Protein AF-A0A7J4EIL4-F1 (afdb_monomer)

Solvent-accessible surface area (backbone atoms only — not comparable to full-atom values): 9583 Å² total; per-residue (Å²): 136,86,87,86,86,86,86,82,86,85,81,86,80,88,75,70,72,65,63,62,51,54,54,51,52,53,52,49,50,54,55,52,58,61,60,72,73,70,79,68,72,70,64,57,56,56,53,54,52,44,66,76,64,67,66,57,78,52,37,64,73,37,76,60,30,33,52,29,50,53,50,39,73,76,36,46,83,60,38,41,58,32,53,29,28,71,50,57,29,86,80,71,36,43,18,37,33,48,40,42,33,45,98,85,73,41,78,48,62,63,33,48,77,31,67,58,54,27,50,50,45,50,52,50,49,61,41,48,79,71,69,50,55,68,52,61,53,45,55,51,48,53,66,72,36,50,84,64,26,60,62,16,78,35,68,81,77,76,87,86,134

Sequence (161 aa):
MSYKPNKKSKKKSSSSPIVFAMVFIGLIAAVFGLVLICDNKDKESTQIDTEELNLPGYAYTSSISLKAYIYTAKNPEIIEKFPCYCGCGGIGHLSLKNCYITENSEYTDHASYCEICTCEVMAIQRMHEKGMPLKEIREKIDNQYSKFGSPTNTAQITDSL

Mean predicted aligned error: 12.99 Å

Secondary structure (DSSP, 8-state):
----------PPP---HHHHHHHHHHHHHHHHHHHTTSSSHHHHHHHHHHHHTT--GGGGSSHHHHHHHHHHHH-HHHHTTS---SSGGGGT--SSGGGTB-TTS-B-SGGGG-HHHHHHHHHHHHHHTTT--HHHHHHHHHHHHTTTSPPPSPPP-----

Radius of gyration: 29.68 Å; Cα contacts (8 Å, |Δi|>4): 161; chains: 1; bounding box: 36×82×80 Å

Structure (mmCIF, N/CA/C/O backbone):
data_AF-A0A7J4EIL4-F1
#
_entry.id   AF-A0A7J4EIL4-F1
#
loop_
_atom_site.group_PDB
_atom_site.id
_atom_site.type_symbol
_atom_site.label_atom_id
_atom_site.label_alt_id
_atom_site.label_comp_id
_atom_site.label_asym_id
_atom_site.label_entity_id
_atom_site.label_seq_id
_atom_site.pdbx_PDB_ins_code
_atom_site.Cartn_x
_atom_site.Cartn_y
_atom_site.Cartn_z
_atom_site.occupancy
_atom_site.B_iso_or_equiv
_atom_site.auth_seq_id
_atom_site.auth_comp_id
_atom_site.auth_asym_id
_atom_site.auth_atom_id
_atom_site.pdbx_PDB_model_num
ATOM 1 N N . MET A 1 1 ? -13.983 -66.547 63.217 1.00 44.88 1 MET A N 1
ATOM 2 C CA . MET A 1 1 ? -13.125 -65.557 62.533 1.00 44.88 1 MET A CA 1
ATOM 3 C C . MET A 1 1 ? -12.902 -66.026 61.101 1.00 44.88 1 MET A C 1
ATOM 5 O O . MET A 1 1 ? -12.691 -67.217 60.922 1.00 44.88 1 MET A O 1
ATOM 9 N N . SER A 1 2 ? -12.985 -65.098 60.139 1.00 45.12 2 SER A N 1
ATOM 10 C CA . SER A 1 2 ? -12.575 -65.221 58.720 1.00 45.12 2 SER A CA 1
ATOM 11 C C . SER A 1 2 ? -13.507 -66.050 57.817 1.00 45.12 2 SER A C 1
ATOM 13 O O . SER A 1 2 ? -13.482 -67.271 57.811 1.00 45.12 2 SER A O 1
ATOM 15 N N . TYR A 1 3 ? -14.533 -65.428 57.230 1.00 40.97 3 TYR A N 1
ATOM 16 C CA . TYR A 1 3 ? -14.561 -64.625 55.986 1.00 40.97 3 TYR A CA 1
ATOM 17 C C . TYR A 1 3 ? -14.658 -65.472 54.705 1.00 40.97 3 TYR A C 1
ATOM 19 O O . TYR A 1 3 ? -13.719 -66.134 54.275 1.00 40.97 3 TYR A O 1
ATOM 27 N N . LYS A 1 4 ? -15.850 -65.391 54.101 1.00 53.44 4 LYS A N 1
ATOM 28 C CA . LYS A 1 4 ? -16.266 -65.949 52.810 1.00 53.44 4 LYS A CA 1
ATOM 29 C C . LYS A 1 4 ? -15.961 -64.919 51.719 1.00 53.44 4 LYS A C 1
ATOM 31 O O . LYS A 1 4 ? -16.215 -63.736 51.943 1.00 53.44 4 LYS A O 1
ATOM 36 N N . PRO A 1 5 ? -15.600 -65.349 50.504 1.00 58.22 5 PRO A N 1
ATOM 37 C CA . PRO A 1 5 ? -16.161 -64.633 49.366 1.00 58.22 5 PRO A CA 1
ATOM 38 C C . PRO A 1 5 ? -16.776 -65.540 48.297 1.00 58.22 5 PRO A C 1
ATOM 40 O O . PRO A 1 5 ? -16.271 -66.593 47.919 1.00 58.22 5 PRO A O 1
ATOM 43 N N . ASN A 1 6 ? -17.915 -65.049 47.824 1.00 49.38 6 ASN A N 1
ATOM 44 C CA . ASN A 1 6 ? -18.778 -65.538 46.762 1.00 49.38 6 ASN A CA 1
ATOM 45 C C . ASN A 1 6 ? -18.297 -64.956 45.418 1.00 49.38 6 ASN A C 1
ATOM 47 O O . ASN A 1 6 ? -18.144 -63.739 45.311 1.00 49.38 6 ASN A O 1
ATOM 51 N N . LYS A 1 7 ? -18.081 -65.788 44.391 1.00 55.78 7 LYS A N 1
ATOM 52 C CA . LYS A 1 7 ? -17.839 -65.328 43.013 1.00 55.78 7 LYS A CA 1
ATOM 53 C C . LYS A 1 7 ? -19.025 -65.708 42.127 1.00 55.78 7 LYS A C 1
ATOM 55 O O . LYS A 1 7 ? -19.164 -66.853 41.710 1.00 55.78 7 LYS A O 1
ATOM 60 N N . LYS A 1 8 ? -19.863 -64.710 41.834 1.00 49.16 8 LYS A N 1
ATOM 61 C CA . LYS A 1 8 ? -20.923 -64.762 40.820 1.00 49.16 8 LYS A CA 1
ATOM 62 C C . LYS A 1 8 ? -20.332 -64.650 39.407 1.00 49.16 8 LYS A C 1
ATOM 64 O O . LYS A 1 8 ? -19.398 -63.887 39.165 1.00 49.16 8 LYS A O 1
ATOM 69 N N . SER A 1 9 ? -20.928 -65.402 38.488 1.00 54.50 9 SER A N 1
ATOM 70 C CA . SER A 1 9 ? -20.671 -65.465 37.046 1.00 54.50 9 SER A CA 1
ATOM 71 C C . SER A 1 9 ? -20.870 -64.121 36.330 1.00 54.50 9 SER A C 1
ATOM 73 O O . SER A 1 9 ? -21.930 -63.506 36.464 1.00 54.50 9 SER A O 1
ATOM 75 N N . LYS A 1 10 ? -19.909 -63.702 35.496 1.00 47.16 10 LYS A N 1
ATOM 76 C CA . LYS A 1 10 ? -20.095 -62.605 34.529 1.00 47.16 10 LYS A CA 1
ATOM 77 C C . LYS A 1 10 ? -20.619 -63.165 33.202 1.00 47.16 10 LYS A C 1
ATOM 79 O O . LYS A 1 10 ? -19.931 -63.924 32.527 1.00 47.16 10 LYS A O 1
ATOM 84 N N . LYS A 1 11 ? -21.848 -62.783 32.850 1.00 44.00 11 LYS A N 1
ATOM 85 C CA . LYS A 1 11 ? -22.520 -63.072 31.575 1.00 44.00 11 LYS A CA 1
ATOM 86 C C . LYS A 1 11 ? -21.951 -62.131 30.500 1.00 44.00 11 LYS A C 1
ATOM 88 O O . LYS A 1 11 ? -21.952 -60.919 30.689 1.00 44.00 11 LYS A O 1
ATOM 93 N N . LYS A 1 12 ? -21.425 -62.689 29.408 1.00 41.97 12 LYS A N 1
ATOM 94 C CA . LYS A 1 12 ? -20.865 -61.967 28.251 1.00 41.97 12 LYS A CA 1
ATOM 95 C C . LYS A 1 12 ? -22.035 -61.453 27.394 1.00 41.97 12 LYS A C 1
ATOM 97 O O . LYS A 1 12 ? -22.800 -62.276 26.900 1.00 41.97 12 LYS A O 1
ATOM 102 N N . SER A 1 13 ? -22.214 -60.137 27.246 1.00 47.94 13 SER A N 1
ATOM 103 C CA . SER A 1 13 ? -23.190 -59.566 26.301 1.00 47.94 13 SER A CA 1
ATOM 104 C C . SER A 1 13 ? -22.507 -59.273 24.968 1.00 47.94 13 SER A C 1
ATOM 106 O O . SER A 1 13 ? -21.539 -58.516 24.923 1.00 47.94 13 SER A O 1
ATOM 108 N N . SER A 1 14 ? -22.997 -59.883 23.892 1.00 48.12 14 SER A N 1
ATOM 109 C CA . SER A 1 14 ? -22.536 -59.653 22.525 1.00 48.12 14 SER A CA 1
ATOM 110 C C . SER A 1 14 ? -23.200 -58.402 21.947 1.00 48.12 14 SER A C 1
ATOM 112 O O . SER A 1 14 ? -24.385 -58.429 21.619 1.00 48.12 14 SER A O 1
ATOM 114 N N . SER A 1 15 ? -22.448 -57.3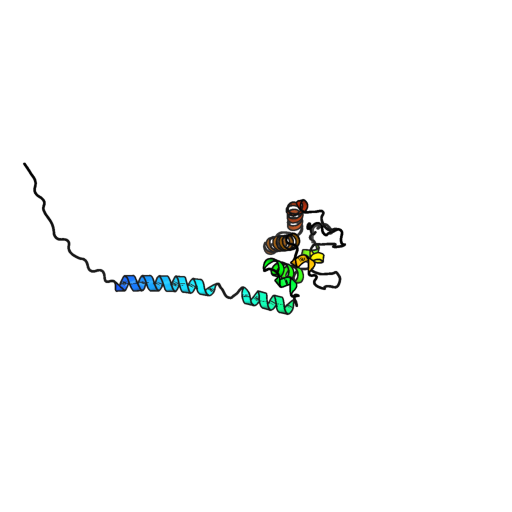14 21.802 1.00 50.78 15 SER A N 1
ATOM 115 C CA . SER A 1 15 ? -22.798 -56.210 20.906 1.00 50.78 15 SER A CA 1
ATOM 116 C C . SER A 1 15 ? -22.007 -56.371 19.604 1.00 50.78 15 SER A C 1
ATOM 118 O O . SER A 1 15 ? -20.784 -56.501 19.618 1.00 50.78 15 SER A O 1
ATOM 120 N N . SER A 1 16 ? -22.720 -56.446 18.477 1.00 48.69 16 SER A N 1
ATOM 121 C CA . SER A 1 16 ? -22.149 -56.741 17.158 1.00 48.69 16 SER A CA 1
ATOM 122 C C . SER A 1 16 ? -21.210 -55.619 16.676 1.00 48.69 16 SER A C 1
ATOM 124 O O . SER A 1 16 ? -21.652 -54.473 16.568 1.00 48.69 16 SER A O 1
ATOM 126 N N . PRO A 1 17 ? -19.947 -55.917 16.308 1.00 56.59 17 PRO A N 1
ATOM 127 C CA . PRO A 1 17 ? -18.937 -54.917 15.920 1.00 56.59 17 PRO A CA 1
ATOM 128 C C . PRO A 1 17 ? -19.251 -54.182 14.602 1.00 56.59 17 PRO A C 1
ATOM 130 O O . PRO A 1 17 ? -18.651 -53.155 14.298 1.00 56.59 17 PRO A O 1
ATOM 133 N N . ILE A 1 18 ? -20.219 -54.682 13.832 1.00 57.72 18 ILE A N 1
ATOM 134 C CA . ILE A 1 18 ? -20.591 -54.175 12.504 1.00 57.72 18 ILE A CA 1
ATOM 135 C C . ILE A 1 18 ? -21.339 -52.834 12.601 1.00 57.72 18 ILE A C 1
ATOM 137 O O . ILE A 1 18 ? -21.124 -51.946 11.780 1.00 57.72 18 ILE A O 1
ATOM 141 N N . VAL A 1 19 ? -22.167 -52.650 13.637 1.00 56.72 19 VAL A N 1
ATOM 142 C CA . VAL A 1 19 ? -22.983 -51.432 13.794 1.00 56.72 19 VAL A CA 1
ATOM 143 C C . VAL A 1 19 ? -22.108 -50.225 14.147 1.00 56.72 19 VAL A C 1
ATOM 145 O O . VAL A 1 19 ? -22.298 -49.143 13.602 1.00 56.72 19 VAL A O 1
ATOM 148 N N . PHE A 1 20 ? -21.088 -50.416 14.990 1.00 57.78 20 PHE A N 1
ATOM 149 C CA . PHE A 1 20 ? -20.134 -49.355 15.328 1.00 57.78 20 PHE A CA 1
ATOM 150 C C . PHE A 1 20 ? -19.238 -48.975 14.140 1.00 57.78 20 PHE A C 1
ATOM 152 O O . PHE A 1 20 ? -18.963 -47.794 13.947 1.00 57.78 20 PHE A O 1
ATOM 159 N N . ALA A 1 21 ? -18.839 -49.943 13.306 1.00 61.16 21 ALA A N 1
ATOM 160 C CA . ALA A 1 21 ? -18.034 -49.677 12.113 1.00 61.16 21 ALA A CA 1
ATOM 161 C C . ALA A 1 21 ? -18.787 -48.823 11.074 1.00 61.16 21 ALA A C 1
ATOM 163 O O . ALA A 1 21 ? -18.217 -47.883 10.528 1.00 61.16 21 ALA A O 1
ATOM 164 N N . MET A 1 22 ? -20.078 -49.085 10.846 1.00 60.62 22 MET A N 1
ATOM 165 C CA . MET A 1 22 ? -20.886 -48.314 9.887 1.00 60.62 22 MET A CA 1
ATOM 166 C C . MET A 1 22 ? -21.124 -46.864 10.335 1.00 60.62 22 MET A C 1
ATOM 168 O O . MET A 1 22 ? -21.080 -45.955 9.508 1.00 60.62 22 MET A O 1
ATOM 172 N N . VAL A 1 23 ? -21.307 -46.628 11.639 1.00 61.69 23 VAL A N 1
ATOM 173 C CA . VAL A 1 23 ? -21.472 -45.272 12.196 1.00 61.69 23 VAL A CA 1
ATOM 174 C C . VAL A 1 23 ? -20.170 -44.466 12.104 1.00 61.69 23 VAL A C 1
ATOM 176 O O . VAL A 1 23 ? -20.203 -43.290 11.746 1.00 61.69 23 VAL A O 1
ATOM 179 N N . PHE A 1 24 ? -19.015 -45.096 12.349 1.00 62.59 24 PHE A N 1
ATOM 180 C CA . PHE A 1 24 ? -17.710 -44.443 12.190 1.00 62.59 24 PHE A CA 1
ATOM 181 C C . PHE A 1 24 ? -17.383 -44.120 10.725 1.00 62.59 24 PHE A C 1
ATOM 183 O O . PHE A 1 24 ? -16.896 -43.028 10.442 1.00 62.59 24 PHE A O 1
ATOM 190 N N . ILE A 1 25 ? -17.691 -45.020 9.785 1.00 66.69 25 ILE A N 1
ATOM 191 C CA . ILE A 1 25 ? -17.468 -44.788 8.347 1.00 66.69 25 ILE A CA 1
ATOM 192 C C . ILE A 1 25 ? -18.366 -43.654 7.827 1.00 66.69 25 ILE A C 1
ATOM 194 O O . ILE A 1 25 ? -17.891 -42.796 7.084 1.00 66.69 25 ILE A O 1
ATOM 198 N N . GLY A 1 26 ? -19.630 -43.594 8.261 1.00 65.94 26 GLY A N 1
ATOM 199 C CA . GLY A 1 26 ? -20.544 -42.502 7.907 1.00 65.94 26 GLY A CA 1
ATOM 200 C C . GLY A 1 26 ? -20.087 -41.134 8.429 1.00 65.94 26 GLY A C 1
ATOM 201 O O . GLY A 1 26 ? -20.144 -40.148 7.697 1.00 65.94 26 GLY A O 1
ATOM 202 N N . LEU A 1 27 ? -19.566 -41.074 9.661 1.00 65.69 27 LEU A N 1
ATOM 203 C CA . LEU A 1 27 ? -19.000 -39.847 10.237 1.00 65.69 27 LEU A CA 1
ATOM 204 C C . LEU A 1 27 ? -17.731 -39.391 9.508 1.00 65.69 27 LEU A C 1
ATOM 206 O O . LEU A 1 27 ? -17.590 -38.206 9.220 1.00 65.69 27 LEU A O 1
ATOM 210 N N . ILE A 1 28 ? -16.833 -40.318 9.162 1.00 66.69 28 ILE A N 1
ATOM 211 C CA . ILE A 1 28 ? -15.614 -39.994 8.408 1.00 66.69 28 ILE A CA 1
ATOM 212 C C . ILE A 1 28 ? -15.972 -39.480 7.011 1.00 66.69 28 ILE A C 1
ATOM 214 O O . ILE A 1 28 ? -15.426 -38.463 6.601 1.00 66.69 28 ILE A O 1
ATOM 218 N N . ALA A 1 29 ? -16.919 -40.110 6.308 1.00 66.31 29 ALA A N 1
ATOM 219 C CA . ALA A 1 29 ? -17.355 -39.665 4.984 1.00 66.31 29 ALA A CA 1
ATOM 220 C C . ALA A 1 29 ? -18.018 -38.275 5.010 1.00 66.31 29 ALA A C 1
ATOM 222 O O . ALA A 1 29 ? -17.774 -37.471 4.113 1.00 66.31 29 ALA A O 1
ATOM 223 N N . ALA A 1 30 ? -18.801 -37.959 6.047 1.00 63.84 30 ALA A N 1
ATOM 224 C CA . ALA A 1 30 ? -19.396 -36.633 6.215 1.00 63.84 30 ALA A CA 1
ATOM 225 C C . ALA A 1 30 ? -18.339 -35.552 6.501 1.00 63.84 30 ALA A C 1
ATOM 227 O O . ALA A 1 30 ? -18.409 -34.464 5.935 1.00 63.84 30 ALA A O 1
ATOM 228 N N . VAL A 1 31 ? -17.329 -35.858 7.324 1.00 61.53 31 VAL A N 1
ATOM 229 C CA . VAL A 1 31 ? -16.210 -34.941 7.602 1.00 61.53 31 VAL A CA 1
ATOM 230 C C . VAL A 1 31 ? -15.329 -34.756 6.360 1.00 61.53 31 VAL A C 1
ATOM 232 O O . VAL A 1 31 ? -14.995 -33.626 6.020 1.00 61.53 31 VAL A O 1
ATOM 235 N N . PHE A 1 32 ? -15.008 -35.829 5.629 1.00 61.97 32 PHE A N 1
ATOM 236 C CA . PHE A 1 32 ? -14.213 -35.756 4.395 1.00 61.97 32 PHE A CA 1
ATOM 237 C C . PHE A 1 32 ? -14.953 -35.036 3.260 1.00 61.97 32 PHE A C 1
ATOM 239 O O . PHE A 1 32 ? -14.351 -34.251 2.530 1.00 61.97 32 PHE A O 1
ATOM 246 N N . GLY A 1 33 ? -16.265 -35.258 3.133 1.00 59.53 33 GLY A N 1
ATOM 247 C CA . GLY A 1 33 ? -17.111 -34.569 2.157 1.00 59.53 33 GLY A CA 1
ATOM 248 C C . GLY A 1 33 ? -17.202 -33.062 2.404 1.00 59.53 33 GLY A C 1
ATOM 249 O O . GLY A 1 33 ? -17.286 -32.297 1.450 1.00 59.53 33 GLY A O 1
ATOM 250 N N . LEU A 1 34 ? -17.119 -32.626 3.665 1.00 58.47 34 LEU A N 1
ATOM 251 C CA . LEU A 1 34 ? -17.128 -31.206 4.026 1.00 58.47 34 LEU A CA 1
ATOM 252 C C . LEU A 1 34 ? -15.770 -30.528 3.763 1.00 58.47 34 LEU A C 1
ATOM 254 O O . LEU A 1 34 ? -15.738 -29.351 3.419 1.00 58.47 34 LEU A O 1
ATOM 258 N N . VAL A 1 35 ? -14.660 -31.269 3.856 1.00 59.56 35 VAL A N 1
ATOM 259 C CA . VAL A 1 35 ? -13.304 -30.756 3.578 1.00 59.56 35 VAL A CA 1
ATOM 260 C C . VAL A 1 35 ? -13.072 -30.512 2.078 1.00 59.56 35 VAL A C 1
ATOM 262 O O . VAL A 1 35 ? -12.462 -29.512 1.718 1.00 59.56 35 VAL A O 1
ATOM 265 N N . LEU A 1 36 ? -13.601 -31.357 1.186 1.00 56.69 36 LEU A N 1
ATOM 266 C CA . LEU A 1 36 ? -13.330 -31.263 -0.262 1.00 56.69 36 LEU A CA 1
ATOM 267 C C . LEU A 1 36 ? -14.080 -30.139 -1.004 1.00 56.69 36 LEU A C 1
ATOM 269 O O . LEU A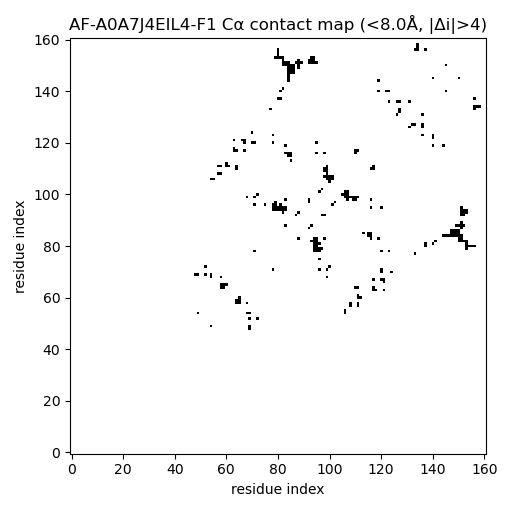 1 36 ? -13.764 -29.861 -2.159 1.00 56.69 36 LEU A O 1
ATOM 273 N N . ILE A 1 37 ? -15.064 -29.485 -0.381 1.00 57.06 37 ILE A N 1
ATOM 274 C CA . ILE A 1 37 ? -15.880 -28.445 -1.039 1.00 57.06 37 ILE A CA 1
ATOM 275 C C . ILE A 1 37 ? -15.233 -27.045 -0.942 1.00 57.06 37 ILE A C 1
ATOM 277 O O . ILE A 1 37 ? -15.622 -26.140 -1.678 1.00 57.06 37 ILE A O 1
ATOM 281 N N . CYS A 1 38 ? -14.211 -26.850 -0.101 1.00 58.41 38 CYS A N 1
ATOM 282 C CA . CYS A 1 38 ? -13.691 -25.511 0.206 1.00 58.41 38 CYS A CA 1
ATOM 283 C C . CYS A 1 38 ? -12.445 -25.064 -0.586 1.00 58.41 38 CYS A C 1
ATOM 285 O O . CYS A 1 38 ? -12.129 -23.883 -0.537 1.00 58.41 38 CYS A O 1
ATOM 287 N N . ASP A 1 39 ? -11.756 -25.931 -1.335 1.00 56.97 39 ASP A N 1
ATOM 288 C CA . ASP A 1 39 ? -10.400 -25.611 -1.840 1.00 56.97 39 ASP A CA 1
ATOM 289 C C . ASP A 1 39 ? -10.310 -25.022 -3.269 1.00 56.97 39 ASP A C 1
ATOM 291 O O . ASP A 1 39 ? -9.216 -24.671 -3.715 1.00 56.97 39 ASP A O 1
ATOM 295 N N . ASN A 1 40 ? -11.415 -24.907 -4.022 1.00 55.69 40 ASN A N 1
ATOM 296 C CA . ASN A 1 40 ? -11.344 -24.630 -5.473 1.00 55.69 40 ASN A CA 1
ATOM 297 C C . ASN A 1 40 ? -11.700 -23.209 -5.943 1.00 55.69 40 ASN A C 1
ATOM 299 O O . ASN A 1 40 ? -11.439 -22.896 -7.099 1.00 55.69 40 ASN A O 1
ATOM 303 N N . LYS A 1 41 ? -12.267 -22.326 -5.113 1.00 52.62 41 LYS A N 1
ATOM 304 C CA . LYS A 1 41 ? -12.699 -20.993 -5.594 1.00 52.62 41 LYS A CA 1
ATOM 305 C C . LYS A 1 41 ? -11.577 -19.958 -5.700 1.00 52.62 41 LYS A C 1
ATOM 307 O O . LYS A 1 41 ? -11.701 -18.998 -6.452 1.00 52.62 41 LYS A O 1
ATOM 312 N N . ASP A 1 42 ? -10.482 -20.159 -4.980 1.00 54.34 42 ASP A N 1
ATOM 313 C CA . ASP A 1 42 ? -9.526 -19.079 -4.707 1.00 54.34 42 ASP A CA 1
ATOM 314 C C . ASP A 1 42 ? -8.415 -18.996 -5.769 1.00 54.34 42 ASP A C 1
ATOM 316 O O . ASP A 1 42 ? -7.787 -17.953 -5.968 1.00 54.34 42 ASP A O 1
ATOM 320 N N . LYS A 1 43 ? -8.153 -20.116 -6.455 1.00 53.31 43 LYS A N 1
ATOM 321 C CA . LYS A 1 43 ? -7.063 -20.244 -7.435 1.00 53.31 43 LYS A CA 1
ATOM 322 C C . LYS A 1 43 ? -7.463 -19.789 -8.837 1.00 53.31 43 LYS A C 1
ATOM 324 O O . LYS A 1 43 ? -6.608 -19.298 -9.565 1.00 53.31 43 LYS A O 1
ATOM 329 N N . GLU A 1 44 ? -8.735 -19.927 -9.200 1.00 58.03 44 GLU A N 1
ATOM 330 C CA . GLU A 1 44 ? -9.245 -19.565 -10.529 1.00 58.03 44 GLU A CA 1
ATOM 331 C C . GLU A 1 44 ? -9.328 -18.042 -10.706 1.00 58.03 44 GLU A C 1
ATOM 333 O O . GLU A 1 44 ? -8.831 -17.510 -11.694 1.00 58.03 44 GLU A O 1
ATOM 338 N N . SER A 1 45 ? -9.836 -17.317 -9.705 1.00 60.97 45 SER A N 1
ATOM 339 C CA . SER A 1 45 ? -9.943 -15.851 -9.750 1.00 60.97 45 SER A CA 1
ATOM 340 C C . SER A 1 45 ? -8.584 -15.157 -9.839 1.00 60.97 45 SER A C 1
ATOM 342 O O . SER A 1 45 ? -8.409 -14.240 -10.631 1.00 60.97 45 SER A O 1
ATOM 344 N N . THR A 1 46 ? -7.592 -15.633 -9.085 1.00 63.56 46 THR A N 1
ATOM 345 C CA . THR A 1 46 ? -6.252 -15.029 -9.084 1.00 63.56 46 THR A CA 1
ATOM 346 C C . THR A 1 46 ? -5.550 -15.189 -10.437 1.00 63.56 46 THR A C 1
ATOM 348 O O . THR A 1 46 ? -4.857 -14.275 -10.867 1.00 63.56 46 THR A O 1
ATOM 351 N N . GLN A 1 47 ? -5.715 -16.329 -11.119 1.00 62.84 47 GLN A N 1
ATOM 352 C CA . GLN A 1 47 ? -5.105 -16.560 -12.438 1.00 62.84 47 GLN A CA 1
ATOM 353 C C . GLN A 1 47 ? -5.737 -15.672 -13.520 1.00 62.84 47 GLN A C 1
ATOM 355 O O . GLN A 1 47 ? -5.014 -15.059 -14.304 1.00 62.84 47 GLN A O 1
ATOM 360 N N . ILE A 1 48 ? -7.067 -15.545 -13.508 1.00 66.31 48 ILE A N 1
ATOM 361 C CA . ILE A 1 48 ? -7.807 -14.678 -14.437 1.00 66.31 48 ILE A CA 1
ATOM 362 C C . ILE A 1 48 ? -7.401 -13.212 -14.237 1.00 66.31 48 ILE A C 1
ATOM 364 O O . ILE A 1 48 ? -7.095 -12.515 -15.202 1.00 66.31 48 ILE A O 1
ATOM 368 N N . ASP A 1 49 ? -7.295 -12.776 -12.980 1.00 71.69 49 ASP A N 1
ATOM 369 C CA . ASP A 1 49 ? -6.869 -11.420 -12.637 1.00 71.69 49 ASP A CA 1
ATOM 370 C C . ASP A 1 49 ? -5.459 -11.105 -13.157 1.00 71.69 49 ASP A C 1
ATOM 372 O O . ASP A 1 49 ? -5.199 -10.007 -13.639 1.00 71.69 49 ASP A O 1
ATOM 376 N N . THR A 1 50 ? -4.526 -12.056 -13.074 1.00 76.25 50 THR A N 1
ATOM 377 C CA . THR A 1 50 ? -3.143 -11.832 -13.518 1.00 76.25 50 THR A CA 1
ATOM 378 C C . THR A 1 50 ? -2.986 -11.759 -15.034 1.00 76.25 50 THR A C 1
ATOM 380 O O . THR A 1 50 ? -2.123 -11.021 -15.513 1.00 76.25 50 THR A O 1
ATOM 383 N N . GLU A 1 51 ? -3.807 -12.504 -15.778 1.00 75.25 51 GLU A N 1
ATOM 384 C CA . GLU A 1 51 ? -3.757 -12.540 -17.242 1.00 75.25 51 GLU A CA 1
ATOM 385 C C . GLU A 1 51 ? -4.369 -11.273 -17.855 1.00 75.25 51 GLU A C 1
ATOM 387 O O . GLU A 1 51 ? -3.809 -10.714 -18.795 1.00 75.25 51 GLU A O 1
ATOM 392 N N . GLU A 1 52 ? -5.444 -10.747 -17.261 1.00 86.81 52 GLU A N 1
ATOM 393 C CA . GLU A 1 52 ? -6.049 -9.475 -17.675 1.00 86.81 52 GLU A CA 1
ATOM 394 C C . GLU A 1 52 ? -5.161 -8.264 -17.339 1.00 86.81 52 GLU A C 1
ATOM 396 O O . GLU A 1 52 ? -5.039 -7.333 -18.135 1.00 86.81 52 GLU A O 1
ATOM 401 N N . LEU A 1 53 ? -4.498 -8.278 -16.178 1.00 91.38 53 LEU A N 1
ATOM 402 C CA . LEU A 1 53 ? -3.697 -7.146 -15.698 1.00 91.38 53 LEU A CA 1
ATOM 403 C C . LEU A 1 53 ? -2.284 -7.072 -16.297 1.00 91.38 53 LEU A C 1
ATOM 405 O O . LEU A 1 53 ? -1.579 -6.096 -16.024 1.00 91.38 53 LEU A O 1
ATOM 409 N N . ASN A 1 54 ? -1.862 -8.082 -17.073 1.00 93.25 54 ASN A N 1
ATOM 410 C CA . ASN A 1 54 ? -0.524 -8.209 -17.664 1.00 93.25 54 ASN A CA 1
ATOM 411 C C . ASN A 1 54 ? 0.597 -7.883 -16.656 1.00 93.25 54 ASN A C 1
ATOM 413 O O . ASN A 1 54 ? 1.456 -7.026 -16.893 1.00 93.25 54 ASN A O 1
ATOM 417 N N . LEU A 1 55 ? 0.543 -8.521 -15.479 1.00 94.69 55 LEU A N 1
ATOM 418 C CA . LEU A 1 55 ? 1.484 -8.211 -14.408 1.00 94.69 55 LEU A CA 1
ATOM 419 C C . LEU A 1 55 ? 2.913 -8.658 -14.766 1.00 94.69 55 LEU A C 1
ATOM 421 O O . LEU A 1 55 ? 3.123 -9.793 -15.203 1.00 94.69 55 LEU A O 1
ATOM 425 N N . PRO A 1 56 ? 3.920 -7.810 -14.516 1.00 95.50 56 PRO A N 1
ATOM 426 C CA . PRO A 1 56 ? 5.323 -8.116 -14.772 1.00 95.50 56 PRO A CA 1
ATOM 427 C C . PRO A 1 56 ? 5.870 -9.148 -13.777 1.00 95.50 56 PRO A C 1
ATOM 429 O O . PRO A 1 56 ? 5.391 -9.274 -12.651 1.00 95.50 56 PRO A O 1
ATOM 432 N N . GLY A 1 57 ? 6.944 -9.848 -14.157 1.00 96.62 57 GLY A N 1
ATOM 433 C CA . GLY A 1 57 ? 7.517 -10.948 -13.366 1.00 96.62 57 GLY A CA 1
ATOM 434 C C . GLY A 1 57 ? 7.909 -10.583 -11.926 1.00 96.62 57 GLY A C 1
ATOM 435 O O . GLY A 1 57 ? 7.787 -11.412 -11.027 1.00 96.62 57 GLY A O 1
ATOM 436 N N . TYR A 1 58 ? 8.314 -9.338 -11.671 1.00 95.88 58 TYR A N 1
ATOM 437 C CA . TYR A 1 58 ? 8.656 -8.882 -10.321 1.00 95.88 58 TYR A CA 1
ATOM 438 C C . TYR A 1 58 ? 7.441 -8.755 -9.390 1.00 95.88 58 TYR A C 1
ATOM 440 O O . TYR A 1 58 ? 7.608 -8.810 -8.179 1.00 95.88 58 TYR A O 1
ATOM 448 N N . ALA A 1 59 ? 6.210 -8.671 -9.904 1.00 96.69 59 ALA A N 1
ATOM 449 C CA . ALA A 1 59 ? 5.019 -8.709 -9.052 1.00 96.69 59 ALA A CA 1
ATOM 450 C C . ALA A 1 59 ? 4.866 -10.065 -8.330 1.00 96.69 59 ALA A C 1
ATOM 452 O O . ALA A 1 59 ? 4.186 -10.160 -7.313 1.00 96.69 59 ALA A O 1
ATOM 453 N N . TYR A 1 60 ? 5.524 -11.118 -8.826 1.00 95.25 60 TYR A N 1
ATOM 454 C CA . TYR A 1 60 ? 5.430 -12.484 -8.307 1.00 95.25 60 TYR A CA 1
ATOM 455 C C . TYR A 1 60 ? 6.534 -12.835 -7.296 1.00 95.25 60 TYR A C 1
ATOM 457 O O . TYR A 1 60 ? 6.664 -13.998 -6.915 1.00 95.25 60 TYR A O 1
ATOM 465 N N . THR A 1 61 ? 7.331 -11.862 -6.832 1.00 94.88 61 THR A N 1
ATOM 466 C CA . THR A 1 61 ? 8.425 -12.097 -5.864 1.00 94.88 61 THR A CA 1
ATOM 467 C C . THR A 1 61 ? 7.929 -12.639 -4.522 1.00 94.88 61 THR A C 1
ATOM 469 O O . THR A 1 61 ? 8.655 -13.349 -3.827 1.00 94.88 61 THR A O 1
ATOM 472 N N . SER A 1 62 ? 6.685 -12.333 -4.149 1.00 95.44 62 SER A N 1
ATOM 473 C CA . SER A 1 62 ? 6.000 -12.918 -2.997 1.00 95.44 62 SER A CA 1
ATOM 474 C C . SER A 1 62 ? 4.483 -12.879 -3.178 1.00 95.44 62 SER A C 1
ATOM 476 O O . SER A 1 62 ? 3.953 -12.101 -3.970 1.00 95.44 62 SER A O 1
ATOM 478 N N . SER A 1 63 ? 3.755 -13.679 -2.393 1.00 94.88 63 SER A N 1
ATOM 479 C CA . SER A 1 63 ? 2.286 -13.659 -2.406 1.00 94.88 63 SER A CA 1
ATOM 480 C C . SER A 1 63 ? 1.702 -12.317 -1.952 1.00 94.88 63 SER A C 1
ATOM 482 O O . SER A 1 63 ? 0.633 -11.929 -2.415 1.00 94.88 63 SER A O 1
ATOM 484 N N . ILE A 1 64 ? 2.393 -11.607 -1.056 1.00 96.12 64 ILE A N 1
ATOM 485 C CA . ILE A 1 64 ? 1.985 -10.281 -0.583 1.00 96.12 64 ILE A CA 1
ATOM 486 C C . ILE A 1 64 ? 2.242 -9.240 -1.674 1.00 96.12 64 ILE A C 1
ATOM 488 O O . ILE A 1 64 ? 1.355 -8.435 -1.950 1.00 96.12 64 ILE A O 1
ATOM 492 N N . SER A 1 65 ? 3.406 -9.296 -2.332 1.00 96.88 65 SER A N 1
ATOM 493 C CA . SER A 1 65 ? 3.707 -8.431 -3.475 1.00 96.88 65 SER A CA 1
ATOM 494 C C . SER A 1 65 ? 2.654 -8.599 -4.568 1.00 96.88 65 SER A C 1
ATOM 496 O O . SER A 1 65 ? 2.015 -7.619 -4.942 1.00 96.88 65 SER A O 1
ATOM 498 N N . LEU A 1 66 ? 2.363 -9.840 -4.970 1.00 96.44 66 LEU A N 1
ATOM 499 C CA . LEU A 1 66 ? 1.372 -10.131 -6.004 1.00 96.44 66 LEU A CA 1
ATOM 500 C C . LEU A 1 66 ? 0.003 -9.532 -5.668 1.00 96.44 66 LEU A C 1
ATOM 502 O O . LEU A 1 66 ? -0.588 -8.835 -6.487 1.00 96.44 66 LEU A O 1
ATOM 506 N N . LYS A 1 67 ? -0.482 -9.745 -4.440 1.00 97.25 67 LYS A N 1
ATOM 507 C CA . LYS A 1 67 ? -1.758 -9.177 -3.983 1.00 97.25 67 LYS A CA 1
ATOM 508 C C . LYS A 1 67 ? -1.750 -7.653 -4.003 1.00 97.25 67 LYS A C 1
ATOM 510 O O . LYS A 1 67 ? -2.739 -7.054 -4.412 1.00 97.25 67 LYS A O 1
ATOM 515 N N . ALA A 1 68 ? -0.649 -7.028 -3.592 1.00 98.25 68 ALA A N 1
ATOM 516 C CA . ALA A 1 68 ? -0.526 -5.578 -3.593 1.00 98.25 68 ALA A CA 1
ATOM 517 C C . ALA A 1 68 ? -0.526 -4.993 -5.014 1.00 98.25 68 ALA A C 1
ATOM 519 O O . ALA A 1 68 ? -1.212 -3.998 -5.249 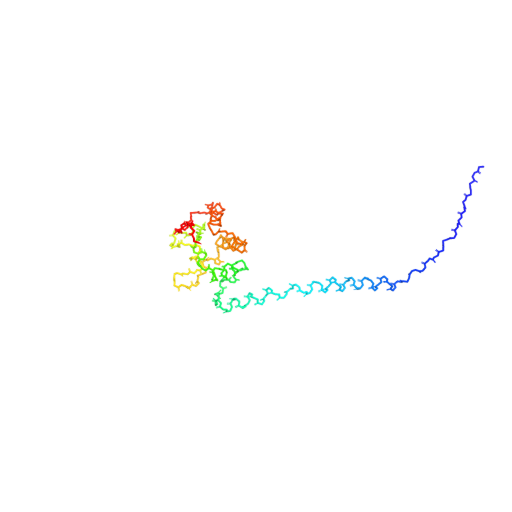1.00 98.25 68 ALA A O 1
ATOM 520 N N . TYR A 1 69 ? 0.153 -5.636 -5.972 1.00 98.19 69 TYR A N 1
ATOM 521 C CA . TYR A 1 69 ? 0.094 -5.244 -7.384 1.00 98.19 69 TYR A CA 1
ATOM 522 C C . TYR A 1 69 ? -1.312 -5.416 -7.961 1.00 98.19 69 TYR A C 1
ATOM 524 O O . TYR A 1 69 ? -1.827 -4.471 -8.551 1.00 98.19 69 TYR A O 1
ATOM 532 N N . ILE A 1 70 ? -1.965 -6.564 -7.734 1.00 97.38 70 ILE A N 1
ATOM 533 C CA . ILE A 1 70 ? -3.343 -6.806 -8.198 1.00 97.38 70 ILE A CA 1
ATOM 534 C C . ILE A 1 70 ? -4.289 -5.741 -7.640 1.00 97.38 70 ILE A C 1
ATOM 536 O O . ILE A 1 70 ? -5.039 -5.119 -8.390 1.00 97.38 70 ILE A O 1
ATOM 540 N N . TYR A 1 71 ? -4.252 -5.501 -6.327 1.00 98.19 71 TYR A N 1
ATOM 541 C CA . TYR A 1 71 ? -5.158 -4.548 -5.697 1.00 98.19 71 TYR A CA 1
ATOM 542 C C . TYR A 1 71 ? -4.913 -3.117 -6.182 1.00 98.19 71 TYR A C 1
ATOM 544 O O . TYR A 1 71 ? -5.872 -2.404 -6.475 1.00 98.19 71 TYR A O 1
ATOM 552 N N . THR A 1 72 ? -3.646 -2.713 -6.316 1.00 98.38 72 THR A N 1
ATOM 553 C CA . THR A 1 72 ? -3.283 -1.379 -6.814 1.00 98.38 72 THR A CA 1
ATOM 554 C C . THR A 1 72 ? -3.685 -1.192 -8.273 1.00 98.38 72 THR A C 1
ATOM 556 O O . THR A 1 72 ? -4.217 -0.142 -8.611 1.00 98.38 72 THR A O 1
ATOM 559 N N . ALA A 1 73 ? -3.499 -2.205 -9.121 1.00 97.19 73 ALA A N 1
ATOM 560 C CA . ALA A 1 73 ? -3.897 -2.156 -10.526 1.00 97.19 73 ALA A CA 1
ATOM 561 C C . ALA A 1 73 ? -5.421 -2.085 -10.706 1.00 97.19 73 ALA A C 1
ATOM 563 O O . ALA A 1 73 ? -5.904 -1.399 -11.601 1.00 97.19 73 ALA A O 1
ATOM 564 N N . LYS A 1 74 ? -6.180 -2.760 -9.834 1.00 96.62 74 LYS A N 1
ATOM 565 C CA . LYS A 1 74 ? -7.650 -2.744 -9.853 1.00 96.62 74 LYS A CA 1
ATOM 566 C C . LYS A 1 74 ? -8.274 -1.502 -9.214 1.00 96.62 74 LYS A C 1
ATOM 568 O O . LYS A 1 74 ? -9.425 -1.208 -9.509 1.00 96.62 74 LYS A O 1
ATOM 573 N N . ASN A 1 75 ? -7.555 -0.820 -8.321 1.00 97.44 75 ASN A N 1
ATOM 574 C CA . ASN A 1 75 ? -8.067 0.312 -7.537 1.00 97.44 75 ASN A CA 1
ATOM 575 C C . ASN A 1 75 ? -7.074 1.498 -7.500 1.00 97.44 75 ASN A C 1
ATOM 577 O O . ASN A 1 75 ? -6.766 2.007 -6.409 1.00 97.44 75 ASN A O 1
ATOM 581 N N . PRO A 1 76 ? -6.504 1.932 -8.640 1.00 96.62 76 PRO A N 1
ATOM 582 C CA . PRO A 1 76 ? -5.447 2.942 -8.657 1.00 96.62 76 PRO A CA 1
ATOM 583 C C . PRO A 1 76 ? -5.906 4.277 -8.051 1.00 96.62 76 PRO A C 1
ATOM 585 O O . PRO A 1 76 ? -5.150 4.904 -7.311 1.00 96.62 76 PRO A O 1
ATOM 588 N N . GLU A 1 77 ? -7.157 4.676 -8.277 1.00 95.62 77 GLU A N 1
ATOM 589 C CA . GLU A 1 77 ? -7.774 5.899 -7.753 1.00 95.62 77 GLU A CA 1
ATOM 590 C C . GLU A 1 77 ? -7.993 5.879 -6.235 1.00 95.62 77 GLU A C 1
ATOM 592 O O . GLU A 1 77 ? -8.093 6.930 -5.596 1.00 95.62 77 GLU A O 1
ATOM 597 N N . ILE A 1 78 ? -8.079 4.687 -5.640 1.00 97.50 78 ILE A N 1
ATOM 598 C CA . ILE A 1 78 ? -8.123 4.525 -4.188 1.00 97.50 78 ILE A CA 1
ATOM 599 C C . ILE A 1 78 ? -6.708 4.633 -3.640 1.00 97.50 78 ILE A C 1
ATOM 601 O O . ILE A 1 78 ? -6.474 5.449 -2.752 1.00 97.50 78 ILE A O 1
ATOM 605 N N . ILE A 1 79 ? -5.763 3.854 -4.177 1.00 98.31 79 ILE A N 1
ATOM 606 C CA . ILE A 1 79 ? -4.382 3.807 -3.674 1.00 98.31 79 ILE A CA 1
ATOM 607 C C . ILE A 1 79 ? -3.663 5.157 -3.826 1.00 98.31 79 ILE A C 1
ATOM 609 O O . ILE A 1 79 ? -2.882 5.534 -2.956 1.00 98.31 79 ILE A O 1
ATOM 613 N N . GLU A 1 80 ? -3.978 5.936 -4.859 1.00 96.94 80 GLU A N 1
ATOM 614 C CA . GLU A 1 80 ? -3.444 7.290 -5.060 1.00 96.94 80 GLU A CA 1
ATOM 615 C C . GLU A 1 80 ? -3.791 8.271 -3.929 1.00 96.94 80 GLU A C 1
ATOM 617 O O . GLU A 1 80 ? -3.066 9.237 -3.701 1.00 96.94 80 GLU A O 1
ATOM 622 N N . LYS A 1 81 ? -4.863 8.020 -3.169 1.00 97.25 81 LYS A N 1
ATOM 623 C CA . LYS A 1 81 ? -5.265 8.869 -2.035 1.00 97.25 81 LYS A CA 1
ATOM 624 C C . LYS A 1 81 ? -4.444 8.619 -0.770 1.00 97.25 81 LYS A C 1
ATOM 626 O O . LYS A 1 81 ? -4.636 9.322 0.226 1.00 97.25 81 LYS A O 1
ATOM 631 N N . PHE A 1 82 ? -3.555 7.630 -0.781 1.00 97.94 82 PHE A N 1
ATOM 632 C CA . PHE A 1 82 ? -2.738 7.259 0.368 1.00 97.94 82 PHE A CA 1
ATOM 633 C C . PHE A 1 82 ? -1.268 7.609 0.133 1.00 97.94 82 PHE A C 1
ATOM 635 O O . PHE A 1 82 ? -0.755 7.431 -0.975 1.00 97.94 82 PHE A O 1
ATOM 642 N N . PRO A 1 83 ? -0.578 8.116 1.162 1.00 97.00 83 PRO A N 1
ATOM 643 C CA . PRO A 1 83 ? 0.834 8.383 1.091 1.00 97.00 83 PRO A CA 1
ATOM 644 C C . PRO A 1 83 ? 1.601 7.081 1.291 1.00 97.00 83 PRO A C 1
ATOM 646 O O . PRO A 1 83 ? 1.094 6.123 1.871 1.00 97.00 83 PRO A O 1
ATOM 649 N N . CYS A 1 84 ? 2.841 7.075 0.830 1.00 96.94 84 CYS A N 1
ATOM 650 C CA . CYS A 1 84 ? 3.803 6.046 1.179 1.00 96.94 84 CYS A CA 1
ATOM 651 C C . CYS A 1 84 ? 4.720 6.571 2.283 1.00 96.94 84 CYS A C 1
ATOM 653 O O . CYS A 1 84 ? 5.280 7.664 2.156 1.00 96.94 84 CYS A O 1
ATOM 655 N N . TYR A 1 85 ? 4.912 5.782 3.338 1.00 97.38 85 TYR A N 1
ATOM 656 C CA . TYR A 1 85 ? 5.809 6.106 4.447 1.00 97.38 85 TYR A CA 1
ATOM 657 C C . TYR A 1 85 ? 7.143 5.344 4.393 1.00 97.38 85 TYR A C 1
ATOM 659 O O . TYR A 1 85 ? 7.886 5.313 5.373 1.00 97.38 85 TYR A O 1
ATOM 667 N N . CYS A 1 86 ? 7.497 4.761 3.241 1.00 95.06 86 CYS A N 1
ATOM 668 C CA . CYS A 1 86 ? 8.734 3.987 3.068 1.00 95.06 86 CYS A CA 1
ATOM 669 C C . CYS A 1 86 ? 10.033 4.810 3.152 1.00 95.06 86 CYS A C 1
ATOM 671 O O . CYS A 1 86 ? 11.124 4.248 3.131 1.00 95.06 86 CYS A O 1
ATOM 673 N N . GLY A 1 87 ? 9.932 6.144 3.211 1.00 90.25 87 GLY A N 1
ATOM 674 C CA . GLY A 1 87 ? 11.076 7.065 3.177 1.00 90.25 87 GLY A CA 1
ATOM 675 C C . GLY A 1 87 ? 11.558 7.409 1.762 1.00 90.25 87 GLY A C 1
ATOM 676 O O . GLY A 1 87 ? 12.410 8.275 1.587 1.00 90.25 87 GLY A O 1
ATOM 677 N N . CYS A 1 88 ? 10.964 6.796 0.741 1.00 86.00 88 CYS A N 1
ATOM 678 C CA . CYS A 1 88 ? 11.258 7.009 -0.672 1.00 86.00 88 CYS A CA 1
ATOM 679 C C . CYS A 1 88 ? 10.616 8.275 -1.277 1.00 86.00 88 CYS A C 1
ATOM 681 O O . CYS A 1 88 ? 10.864 8.587 -2.435 1.00 86.00 88 CYS A O 1
ATOM 683 N N . GLY A 1 89 ? 9.819 9.052 -0.535 1.00 79.25 89 GLY A N 1
ATOM 684 C CA . GLY A 1 89 ? 9.126 10.221 -1.103 1.00 79.25 89 GLY A CA 1
ATOM 685 C C . GLY A 1 89 ? 10.051 11.263 -1.755 1.00 79.25 89 GLY A C 1
ATOM 686 O O . GLY A 1 89 ? 9.657 11.932 -2.706 1.00 79.25 89 GLY A O 1
ATOM 687 N N . GLY A 1 90 ? 11.312 11.348 -1.316 1.00 77.00 90 GLY A N 1
ATOM 688 C CA . GLY A 1 90 ? 12.312 12.267 -1.871 1.00 77.00 90 GLY A CA 1
ATOM 689 C C . GLY A 1 90 ? 12.769 11.964 -3.304 1.00 77.00 90 GLY A C 1
ATOM 690 O O . GLY A 1 90 ? 13.382 12.832 -3.918 1.00 77.00 90 GLY A O 1
ATOM 691 N N . ILE A 1 91 ? 12.466 10.780 -3.854 1.00 80.00 91 ILE A N 1
ATOM 692 C CA . ILE A 1 91 ? 12.807 10.429 -5.247 1.00 80.00 91 ILE A CA 1
ATOM 693 C C . ILE A 1 91 ? 11.712 10.812 -6.259 1.00 80.00 91 ILE A C 1
ATOM 695 O O . ILE A 1 91 ? 11.821 10.475 -7.434 1.00 80.00 91 ILE A O 1
ATOM 699 N N . GLY A 1 92 ? 10.671 11.529 -5.820 1.00 81.56 92 GLY A N 1
ATOM 700 C CA . GLY A 1 92 ? 9.644 12.107 -6.696 1.00 81.56 92 GLY A CA 1
ATOM 701 C C . GLY A 1 92 ? 8.300 11.373 -6.722 1.00 81.56 92 GLY A C 1
ATOM 702 O O . GLY A 1 92 ? 7.436 11.746 -7.509 1.00 81.56 92 GLY A O 1
ATOM 703 N N . HIS A 1 93 ? 8.085 10.360 -5.875 1.00 89.44 93 HIS A N 1
ATOM 704 C CA . HIS A 1 93 ? 6.778 9.699 -5.756 1.00 89.44 93 HIS A CA 1
ATOM 705 C C . HIS A 1 93 ? 5.758 10.610 -5.055 1.00 89.44 93 HIS A C 1
ATOM 707 O O . HIS A 1 93 ? 6.031 11.160 -3.984 1.00 89.44 93 HIS A O 1
ATOM 713 N N . LEU A 1 94 ? 4.562 10.739 -5.636 1.00 91.56 94 LEU A N 1
ATOM 714 C CA . LEU A 1 94 ? 3.498 11.611 -5.124 1.00 91.56 94 LEU A CA 1
ATOM 715 C C . LEU A 1 94 ? 2.537 10.880 -4.179 1.00 91.56 94 LEU A C 1
ATOM 717 O O . LEU A 1 94 ? 1.937 11.497 -3.300 1.00 91.56 94 LEU A O 1
ATOM 721 N N . SER A 1 95 ? 2.411 9.566 -4.326 1.00 96.06 95 SER A N 1
ATOM 722 C CA . SER A 1 95 ? 1.504 8.711 -3.561 1.00 96.06 95 SER A CA 1
ATOM 723 C C . SER A 1 95 ? 2.028 7.282 -3.459 1.00 96.06 95 SER A C 1
ATOM 725 O O . SER A 1 95 ? 3.001 6.907 -4.118 1.00 96.06 95 SER A O 1
ATOM 727 N N . LEU A 1 96 ? 1.338 6.457 -2.674 1.00 97.50 96 LEU A N 1
ATOM 728 C CA . LEU A 1 96 ? 1.572 5.018 -2.613 1.00 97.50 96 LEU A CA 1
ATOM 729 C C . LEU A 1 96 ? 1.403 4.339 -3.978 1.00 97.50 96 LEU A C 1
ATOM 731 O O . LEU A 1 96 ? 2.156 3.416 -4.284 1.00 97.50 96 LEU A O 1
ATOM 735 N N . LYS A 1 97 ? 0.497 4.833 -4.837 1.00 97.44 97 LYS A N 1
ATOM 736 C CA . LYS A 1 97 ? 0.299 4.310 -6.203 1.00 97.44 97 LYS A CA 1
ATOM 737 C C . LYS A 1 97 ? 1.593 4.384 -7.011 1.00 97.44 97 LYS A C 1
ATOM 739 O O . LYS A 1 97 ? 1.932 3.424 -7.697 1.00 97.44 97 LYS A O 1
ATOM 744 N N . ASN A 1 98 ? 2.347 5.477 -6.878 1.00 95.19 98 ASN A N 1
ATOM 745 C CA . ASN A 1 98 ? 3.576 5.699 -7.644 1.00 95.19 98 ASN A CA 1
ATOM 746 C C . ASN A 1 98 ? 4.680 4.674 -7.357 1.00 95.19 98 ASN A C 1
ATOM 748 O O . ASN A 1 98 ? 5.584 4.510 -8.168 1.00 95.19 98 ASN A O 1
ATOM 752 N N . CYS A 1 99 ? 4.600 3.951 -6.236 1.00 95.75 99 CYS A N 1
ATOM 753 C CA . CYS A 1 99 ? 5.511 2.845 -5.947 1.00 95.75 99 CYS A CA 1
ATOM 754 C C . CYS A 1 99 ? 5.259 1.606 -6.822 1.00 95.75 99 CYS A C 1
ATOM 756 O O . CYS A 1 99 ? 6.145 0.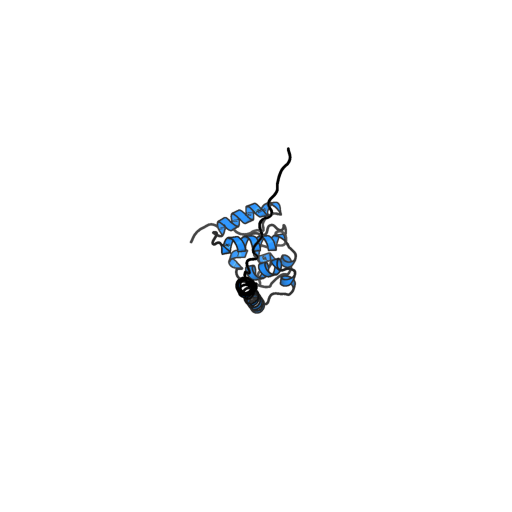762 -6.933 1.00 95.75 99 CYS A O 1
ATOM 758 N N . TYR A 1 100 ? 4.067 1.490 -7.412 1.00 97.25 100 TYR A N 1
ATOM 759 C CA . TYR A 1 100 ? 3.632 0.346 -8.216 1.00 97.25 100 TYR A CA 1
ATOM 760 C C . TYR A 1 100 ? 3.466 0.702 -9.690 1.00 97.25 100 TYR A C 1
ATOM 762 O O . TYR A 1 100 ? 3.780 -0.124 -10.544 1.00 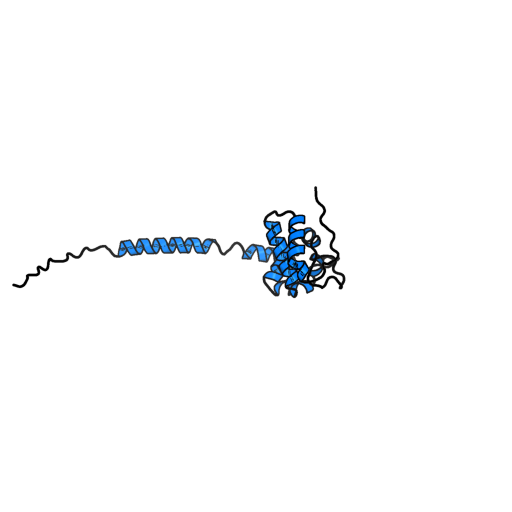97.25 100 TYR A O 1
ATOM 770 N N . ILE A 1 101 ? 2.946 1.900 -9.978 1.00 95.69 101 ILE A N 1
ATOM 771 C CA . ILE A 1 101 ? 2.541 2.338 -11.315 1.00 95.69 101 ILE A CA 1
ATOM 772 C C . ILE A 1 101 ? 3.043 3.766 -11.552 1.00 95.69 101 ILE A C 1
ATOM 774 O O . ILE A 1 101 ? 2.799 4.663 -10.744 1.00 95.69 101 ILE A O 1
ATOM 778 N N . THR A 1 102 ? 3.744 3.985 -12.661 1.00 92.94 102 THR A N 1
ATOM 779 C CA . THR A 1 102 ? 4.218 5.308 -13.086 1.00 92.94 102 THR A CA 1
ATOM 780 C C . THR A 1 102 ? 3.064 6.182 -13.589 1.00 92.94 102 THR A C 1
ATOM 782 O O . THR A 1 102 ? 1.967 5.702 -13.864 1.00 92.94 102 THR A O 1
ATOM 785 N N . GLU A 1 103 ? 3.309 7.480 -13.781 1.00 89.38 103 GLU A N 1
ATOM 786 C CA . GLU A 1 103 ? 2.316 8.397 -14.373 1.00 89.38 103 GLU A CA 1
ATOM 787 C C . GLU A 1 103 ? 1.870 7.973 -15.787 1.00 89.38 103 GLU A C 1
ATOM 789 O O . GLU A 1 103 ? 0.750 8.259 -16.202 1.00 89.38 103 GLU A O 1
ATOM 794 N N . ASN A 1 104 ? 2.708 7.220 -16.507 1.00 92.19 104 ASN A N 1
ATOM 795 C CA . ASN A 1 104 ? 2.393 6.682 -17.832 1.00 92.19 104 ASN A CA 1
ATOM 796 C C . ASN A 1 104 ? 1.618 5.353 -17.774 1.00 92.19 104 ASN A C 1
ATOM 798 O O . ASN A 1 104 ? 1.471 4.687 -18.795 1.00 92.19 104 ASN A O 1
ATOM 802 N N . SER A 1 105 ? 1.113 4.962 -16.597 1.00 91.44 105 SER A N 1
ATOM 803 C CA . SER A 1 105 ? 0.406 3.693 -16.365 1.00 91.44 105 SER A CA 1
ATOM 804 C C . SER A 1 105 ? 1.260 2.442 -16.611 1.00 91.44 105 SER A C 1
ATOM 806 O O . SER A 1 105 ? 0.738 1.379 -16.940 1.00 91.44 105 SER A O 1
ATOM 808 N N . GLU A 1 106 ? 2.576 2.548 -16.426 1.00 95.12 106 GLU A N 1
ATOM 809 C CA . GLU A 1 106 ? 3.495 1.410 -16.515 1.00 95.12 106 GLU A CA 1
ATOM 810 C C . GLU A 1 106 ? 3.815 0.881 -15.119 1.00 95.12 106 GLU A C 1
ATOM 812 O O . GLU A 1 106 ? 4.063 1.660 -14.197 1.00 95.12 106 GLU A O 1
ATOM 817 N N . TYR A 1 107 ? 3.861 -0.439 -14.952 1.00 96.69 107 TYR A N 1
ATOM 818 C CA . TYR A 1 107 ? 4.320 -1.019 -13.696 1.00 96.69 107 TYR A CA 1
ATOM 819 C C . TYR A 1 107 ? 5.810 -0.727 -13.458 1.00 96.69 107 TYR A C 1
ATOM 821 O O . TYR A 1 107 ? 6.622 -0.720 -14.385 1.00 96.69 107 TYR A O 1
ATOM 829 N N . THR A 1 108 ? 6.179 -0.563 -12.191 1.00 94.31 108 THR A N 1
ATOM 830 C CA . THR A 1 108 ? 7.570 -0.479 -11.718 1.00 94.31 108 THR A CA 1
ATOM 831 C C . THR A 1 108 ? 7.854 -1.593 -10.714 1.00 94.31 108 THR A C 1
ATOM 833 O O . THR A 1 108 ? 6.956 -2.031 -9.998 1.00 94.31 108 THR A O 1
ATOM 836 N N . ASP A 1 109 ? 9.104 -2.051 -10.640 1.00 94.62 109 ASP A N 1
ATOM 837 C CA . ASP A 1 109 ? 9.580 -3.085 -9.718 1.00 94.62 109 ASP A CA 1
ATOM 838 C C . ASP A 1 109 ? 9.828 -2.585 -8.290 1.00 94.62 109 ASP A C 1
ATOM 840 O O . ASP A 1 109 ? 10.020 -3.394 -7.384 1.00 94.62 109 ASP A O 1
ATOM 844 N N . HIS A 1 110 ? 9.786 -1.275 -8.052 1.00 91.75 110 HIS A N 1
ATOM 845 C CA . HIS A 1 110 ? 10.149 -0.682 -6.768 1.00 91.75 110 HIS A CA 1
ATOM 846 C C . HIS A 1 110 ? 9.340 -1.279 -5.601 1.00 91.75 110 HIS A C 1
ATOM 848 O O . HIS A 1 110 ? 9.917 -1.766 -4.623 1.00 91.75 110 HIS A O 1
ATOM 854 N N . ALA A 1 111 ? 8.006 -1.316 -5.702 1.00 93.38 111 ALA A N 1
ATOM 855 C CA . ALA A 1 111 ? 7.169 -1.885 -4.646 1.00 93.38 111 ALA A CA 1
ATOM 856 C C . ALA A 1 111 ? 7.389 -3.389 -4.420 1.00 93.38 111 ALA A C 1
ATOM 858 O O . ALA A 1 111 ? 7.144 -3.870 -3.313 1.00 93.38 111 ALA A O 1
ATOM 859 N N . SER A 1 112 ? 7.890 -4.135 -5.412 1.00 95.06 112 SER A N 1
ATOM 860 C CA . SER A 1 112 ? 8.114 -5.581 -5.277 1.00 95.06 112 SER A CA 1
ATOM 861 C C . SER A 1 112 ? 9.168 -5.958 -4.235 1.00 95.06 112 SER A C 1
ATOM 863 O O . SER A 1 112 ? 9.157 -7.085 -3.736 1.00 95.06 112 SER A O 1
ATOM 865 N N . TYR A 1 113 ? 10.026 -5.005 -3.860 1.00 92.19 113 TYR A N 1
ATOM 866 C CA . TYR A 1 113 ? 11.088 -5.180 -2.870 1.00 92.19 113 TYR A CA 1
ATOM 867 C C . TYR A 1 113 ? 10.895 -4.322 -1.612 1.00 92.19 113 TYR A C 1
ATOM 869 O O . TYR A 1 113 ? 11.777 -4.285 -0.755 1.00 92.19 113 TYR A O 1
ATOM 877 N N . CYS A 1 114 ? 9.756 -3.633 -1.471 1.00 95.31 114 CYS A N 1
ATOM 878 C CA . CYS A 1 114 ? 9.489 -2.764 -0.330 1.00 95.31 114 CYS A CA 1
ATOM 879 C C . CYS A 1 114 ? 8.367 -3.320 0.553 1.00 95.31 114 CYS A C 1
ATOM 881 O O . CYS A 1 114 ? 7.177 -3.189 0.253 1.00 95.31 114 CYS A O 1
ATOM 883 N N . GLU A 1 115 ? 8.745 -3.897 1.695 1.00 95.75 115 GLU A N 1
ATOM 884 C CA . GLU A 1 115 ? 7.788 -4.473 2.644 1.00 95.75 115 GLU A CA 1
ATOM 885 C C . GLU A 1 115 ? 6.774 -3.432 3.143 1.00 95.75 115 GLU A C 1
ATOM 887 O O . GLU A 1 115 ? 5.584 -3.734 3.212 1.00 95.75 115 GLU A O 1
ATOM 892 N N . ILE A 1 116 ? 7.203 -2.188 3.394 1.00 97.31 116 ILE A N 1
ATOM 893 C CA . ILE A 1 116 ? 6.315 -1.108 3.854 1.00 97.31 116 ILE A CA 1
ATOM 894 C C . ILE A 1 116 ? 5.231 -0.819 2.811 1.00 97.31 116 ILE A C 1
ATOM 896 O O . ILE A 1 116 ? 4.052 -0.885 3.154 1.00 97.31 116 ILE A O 1
ATOM 900 N N . CYS A 1 117 ? 5.609 -0.603 1.545 1.00 97.25 117 CYS A N 1
ATOM 901 C CA . CYS A 1 117 ? 4.656 -0.341 0.464 1.00 97.25 117 CYS A CA 1
ATOM 902 C C . CYS A 1 117 ? 3.620 -1.464 0.343 1.00 97.25 117 CYS A C 1
ATOM 904 O O . CYS A 1 117 ? 2.427 -1.204 0.176 1.00 97.25 117 CYS A O 1
ATOM 906 N N . THR A 1 118 ? 4.063 -2.724 0.414 1.00 98.00 118 THR A N 1
ATOM 907 C CA . THR A 1 118 ? 3.147 -3.871 0.314 1.00 98.00 118 THR A CA 1
ATOM 908 C C . THR A 1 118 ? 2.231 -3.981 1.529 1.00 98.00 118 THR A C 1
ATOM 910 O O . THR A 1 118 ? 1.031 -4.208 1.377 1.00 98.00 118 THR A O 1
ATOM 913 N N . CYS A 1 119 ? 2.746 -3.732 2.734 1.00 97.88 119 CYS A N 1
ATOM 914 C CA . CYS A 1 119 ? 1.949 -3.726 3.954 1.00 97.88 119 CYS A CA 1
ATOM 915 C C . CYS A 1 119 ? 0.907 -2.600 3.964 1.00 97.88 119 CYS A C 1
ATOM 917 O O . CYS A 1 119 ? -0.218 -2.845 4.393 1.00 97.88 119 CYS A O 1
ATOM 919 N N . GLU A 1 120 ? 1.250 -1.395 3.500 1.00 98.56 120 GLU A N 1
ATOM 920 C CA . GLU A 1 120 ? 0.313 -0.268 3.402 1.00 98.56 120 GLU A CA 1
ATOM 921 C C . GLU A 1 120 ? -0.859 -0.609 2.475 1.00 98.56 120 GLU A C 1
ATOM 923 O O . GLU A 1 120 ? -2.013 -0.495 2.890 1.00 98.56 120 GLU A O 1
ATOM 928 N N . VAL A 1 121 ? -0.585 -1.128 1.269 1.00 98.75 121 VAL A N 1
ATOM 929 C CA . VA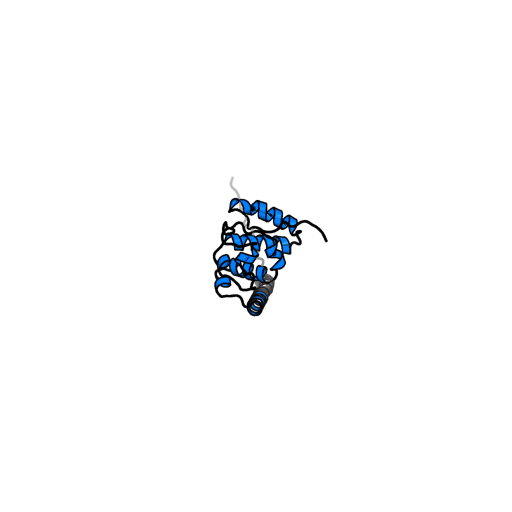L A 1 121 ? -1.640 -1.547 0.326 1.00 98.75 121 VAL A CA 1
ATOM 930 C C . VAL A 1 121 ? -2.526 -2.635 0.930 1.00 98.75 121 VAL A C 1
ATOM 932 O O . VAL A 1 121 ? -3.748 -2.537 0.857 1.00 98.75 121 VAL A O 1
ATOM 935 N N . MET A 1 122 ? -1.946 -3.645 1.583 1.00 98.62 122 MET A N 1
ATOM 936 C CA . MET A 1 122 ? -2.729 -4.707 2.229 1.00 98.62 122 MET A CA 1
ATOM 937 C C . MET A 1 122 ? -3.573 -4.199 3.403 1.00 98.62 122 MET A C 1
ATOM 939 O O . MET A 1 122 ? -4.696 -4.670 3.604 1.00 98.62 122 MET A O 1
ATOM 943 N N . ALA A 1 123 ? -3.068 -3.239 4.180 1.00 98.69 123 ALA A N 1
ATOM 944 C CA . ALA A 1 123 ? -3.830 -2.611 5.253 1.00 98.69 123 ALA A CA 1
ATOM 945 C C . ALA A 1 123 ? -5.011 -1.801 4.694 1.00 98.69 123 ALA A C 1
ATOM 947 O O . ALA A 1 123 ? -6.135 -1.949 5.184 1.00 98.69 123 ALA A O 1
ATOM 948 N N . ILE A 1 124 ? -4.773 -1.012 3.641 1.00 98.75 124 ILE A N 1
ATOM 949 C CA . ILE A 1 124 ? -5.802 -0.242 2.930 1.00 98.75 124 ILE A CA 1
ATOM 950 C C . ILE A 1 124 ? -6.865 -1.178 2.363 1.00 98.75 124 ILE A C 1
ATOM 952 O O . ILE A 1 124 ? -8.040 -1.001 2.675 1.00 98.75 124 ILE A O 1
ATOM 956 N N . GLN A 1 125 ? -6.462 -2.205 1.608 1.00 98.56 125 GLN A N 1
ATOM 957 C CA . GLN A 1 125 ? -7.362 -3.211 1.043 1.00 98.56 125 GLN A CA 1
ATOM 958 C C . GLN A 1 125 ? -8.269 -3.804 2.119 1.00 98.56 125 GLN A C 1
ATOM 960 O O . GLN A 1 125 ? -9.491 -3.759 2.003 1.00 98.56 125 GLN A O 1
ATOM 965 N N . ARG A 1 126 ? -7.682 -4.294 3.215 1.00 98.50 126 ARG A N 1
ATOM 966 C CA . ARG A 1 126 ? -8.435 -4.942 4.292 1.00 98.50 126 ARG A CA 1
ATOM 967 C C . ARG A 1 126 ? -9.486 -4.030 4.922 1.00 98.50 126 ARG A C 1
ATOM 969 O O . ARG A 1 126 ? -10.518 -4.519 5.377 1.00 98.50 126 ARG A O 1
ATOM 976 N N . MET A 1 127 ? -9.196 -2.738 5.056 1.00 98.56 127 MET A N 1
ATOM 977 C CA . MET A 1 127 ? -10.140 -1.775 5.629 1.00 98.56 127 MET A CA 1
ATOM 978 C C . MET A 1 127 ? -11.190 -1.338 4.604 1.00 98.56 127 MET A C 1
ATOM 980 O O . MET A 1 127 ? -12.366 -1.232 4.949 1.00 98.56 127 MET A O 1
ATOM 984 N N . HIS A 1 128 ? -10.788 -1.160 3.347 1.00 98.12 128 HIS A N 1
ATOM 985 C CA . HIS A 1 128 ? -11.677 -0.783 2.255 1.00 98.12 128 HIS A CA 1
ATOM 986 C C . HIS A 1 128 ? -12.706 -1.878 1.949 1.00 98.12 128 HIS A C 1
ATOM 988 O O . HIS A 1 128 ? -13.897 -1.593 1.883 1.00 98.12 128 HIS A O 1
ATOM 994 N N . GLU A 1 129 ? -12.291 -3.146 1.901 1.00 96.88 129 GLU A N 1
ATOM 995 C CA . GLU A 1 129 ? -13.192 -4.296 1.719 1.00 96.88 129 GLU A CA 1
ATOM 996 C C . GLU A 1 129 ? -14.206 -4.455 2.866 1.00 96.88 129 GLU A C 1
ATOM 998 O O . GLU A 1 129 ? -15.244 -5.093 2.704 1.00 96.88 129 GLU A O 1
ATOM 1003 N N . LYS A 1 130 ? -13.938 -3.853 4.032 1.00 97.94 130 LYS A N 1
ATOM 1004 C CA . LYS A 1 130 ? -14.881 -3.784 5.161 1.00 97.94 130 LYS A CA 1
ATOM 1005 C C . LYS A 1 130 ? -15.829 -2.582 5.093 1.00 97.94 130 LYS A C 1
ATOM 1007 O O . LYS A 1 130 ? -16.609 -2.390 6.022 1.00 97.94 130 LYS A O 1
ATOM 1012 N N . GLY A 1 131 ? -15.753 -1.771 4.038 1.00 97.44 131 GLY A N 1
ATOM 1013 C CA . GLY A 1 131 ? -16.585 -0.584 3.845 1.00 97.44 131 GLY A CA 1
ATOM 1014 C C . GLY A 1 131 ? -16.186 0.614 4.709 1.00 97.44 131 GLY A C 1
ATOM 1015 O O . GLY A 1 131 ? -17.006 1.502 4.926 1.00 97.44 131 GLY A O 1
ATOM 1016 N N . MET A 1 132 ? -14.957 0.648 5.236 1.00 97.62 132 MET A N 1
ATOM 1017 C CA . MET A 1 132 ? -14.485 1.792 6.019 1.00 97.62 132 MET A CA 1
ATOM 1018 C C . MET A 1 132 ? -14.330 3.038 5.125 1.00 97.62 132 MET A C 1
ATOM 1020 O O . MET A 1 132 ? -13.776 2.920 4.028 1.00 97.62 132 MET A O 1
ATOM 1024 N N . PRO A 1 133 ? -14.758 4.236 5.569 1.00 97.00 133 PRO A N 1
ATOM 1025 C CA . PRO A 1 133 ? -14.575 5.467 4.803 1.00 97.00 133 PRO A CA 1
ATOM 1026 C C . PRO A 1 133 ? -13.095 5.750 4.525 1.00 97.00 133 PRO A C 1
ATOM 1028 O O . PRO A 1 133 ? -12.269 5.675 5.434 1.00 97.00 133 PRO A O 1
ATOM 1031 N N . LEU A 1 134 ? -12.749 6.136 3.291 1.00 97.06 134 LEU A N 1
ATOM 1032 C CA . LEU A 1 134 ? -11.349 6.322 2.873 1.00 97.06 134 LEU A CA 1
ATOM 1033 C C . LEU A 1 134 ? -10.578 7.317 3.748 1.00 97.06 134 LEU A C 1
ATOM 1035 O O . LEU A 1 134 ? -9.391 7.117 3.990 1.00 97.06 134 LEU A O 1
ATOM 1039 N N . LYS A 1 135 ? -11.241 8.361 4.253 1.00 96.69 135 LYS A N 1
ATOM 1040 C CA . LYS A 1 135 ? -10.627 9.301 5.192 1.00 96.69 135 LYS A CA 1
ATOM 1041 C C . LYS A 1 135 ? -10.246 8.639 6.517 1.00 96.69 135 LYS A C 1
ATOM 1043 O O . LYS A 1 135 ? -9.138 8.847 6.995 1.00 96.69 135 LYS A O 1
ATOM 1048 N N . GLU A 1 136 ? -11.110 7.795 7.076 1.00 97.56 136 GLU A N 1
ATOM 1049 C CA . GLU A 1 136 ? -10.783 7.049 8.297 1.00 97.56 136 GLU A CA 1
ATOM 1050 C C . GLU A 1 136 ? -9.639 6.053 8.040 1.00 97.56 136 GLU A C 1
ATOM 1052 O O . GLU A 1 136 ? -8.730 5.916 8.860 1.00 97.56 136 GLU A O 1
ATOM 1057 N N . ILE A 1 137 ? -9.631 5.397 6.872 1.00 98.31 137 ILE A N 1
ATOM 1058 C CA . ILE A 1 137 ? -8.503 4.553 6.452 1.00 98.31 137 ILE A CA 1
ATOM 1059 C C . ILE A 1 137 ? -7.222 5.393 6.400 1.00 98.31 137 ILE A C 1
ATOM 1061 O O . ILE A 1 137 ? -6.191 4.956 6.908 1.00 98.31 137 ILE A O 1
ATOM 1065 N N . ARG A 1 138 ? -7.278 6.602 5.826 1.00 97.81 138 ARG A N 1
ATOM 1066 C CA . ARG A 1 138 ? -6.123 7.498 5.691 1.00 97.81 138 ARG A CA 1
ATOM 1067 C C . ARG A 1 138 ? -5.558 7.869 7.055 1.00 97.81 138 ARG A C 1
ATOM 1069 O O . ARG A 1 138 ? -4.367 7.697 7.271 1.00 97.81 138 ARG A O 1
ATOM 1076 N N . GLU A 1 139 ? -6.408 8.262 7.996 1.00 97.88 139 GLU A N 1
ATOM 1077 C CA . GLU A 1 139 ? -5.994 8.561 9.371 1.00 97.88 139 GLU A CA 1
ATOM 1078 C C . GLU A 1 139 ? -5.318 7.358 10.052 1.00 97.88 139 GLU A C 1
ATOM 1080 O O . GLU A 1 139 ? -4.308 7.514 10.744 1.00 97.88 139 GLU A O 1
ATOM 1085 N N . LYS A 1 140 ? -5.832 6.138 9.838 1.00 98.31 140 LYS A N 1
ATOM 1086 C CA . LYS A 1 140 ? -5.224 4.911 10.382 1.00 98.31 140 LYS A CA 1
ATOM 1087 C C . LYS A 1 140 ? -3.871 4.598 9.749 1.00 98.31 140 LYS A C 1
ATOM 1089 O O . LYS A 1 140 ? -2.957 4.208 10.475 1.00 98.31 140 LYS A O 1
ATOM 1094 N N . ILE A 1 141 ? -3.732 4.769 8.435 1.00 98.44 141 ILE A N 1
ATOM 1095 C CA . ILE A 1 141 ? -2.453 4.593 7.736 1.00 98.44 141 ILE A CA 1
ATOM 1096 C C . ILE A 1 141 ? -1.435 5.617 8.236 1.00 98.44 141 ILE A C 1
ATOM 1098 O O . ILE A 1 141 ? -0.349 5.227 8.663 1.00 98.44 141 ILE A O 1
ATOM 1102 N N . ASP A 1 142 ? -1.810 6.893 8.299 1.00 97.75 142 ASP A N 1
ATOM 1103 C CA . ASP A 1 142 ? -0.936 7.964 8.774 1.00 97.75 142 ASP A CA 1
ATOM 1104 C C . ASP A 1 142 ? -0.456 7.694 10.214 1.00 97.75 142 ASP A C 1
ATOM 1106 O O . ASP A 1 142 ? 0.734 7.806 10.520 1.00 97.75 142 ASP A O 1
ATOM 1110 N N . ASN A 1 143 ? -1.348 7.245 11.102 1.00 98.25 143 ASN A N 1
ATOM 1111 C CA . ASN A 1 143 ? -0.992 6.883 12.476 1.00 98.25 143 ASN A CA 1
ATOM 1112 C C . ASN A 1 143 ? -0.041 5.675 12.541 1.00 98.25 143 ASN A C 1
ATOM 1114 O O . ASN A 1 143 ? 0.964 5.702 13.251 1.00 98.25 143 ASN A O 1
ATOM 1118 N N . GLN A 1 144 ? -0.339 4.615 11.789 1.00 97.94 144 GLN A N 1
ATOM 1119 C CA . GLN A 1 144 ? 0.400 3.359 11.877 1.00 97.94 144 GLN A CA 1
ATOM 1120 C C . GLN A 1 144 ? 1.787 3.435 11.225 1.00 97.94 144 GLN A C 1
ATOM 1122 O O . GLN A 1 144 ? 2.727 2.800 11.723 1.00 97.94 144 GLN A O 1
ATOM 1127 N N . TYR A 1 145 ? 1.918 4.184 10.127 1.00 97.81 145 TYR A N 1
ATOM 1128 C CA . TYR A 1 145 ? 3.096 4.135 9.264 1.00 97.81 145 TYR A CA 1
ATOM 1129 C C . TYR A 1 145 ? 4.003 5.373 9.342 1.00 97.81 145 TYR A C 1
ATOM 1131 O O . TYR A 1 145 ? 5.180 5.259 9.007 1.00 97.81 145 TYR A O 1
ATOM 1139 N N . SER A 1 146 ? 3.553 6.503 9.903 1.00 96.38 146 SER A N 1
ATOM 1140 C CA . SER A 1 146 ? 4.382 7.721 10.065 1.00 96.38 146 SER A CA 1
ATOM 1141 C C . SER A 1 146 ? 5.691 7.531 10.835 1.00 96.38 146 SER A C 1
ATOM 1143 O O . SER A 1 146 ? 6.629 8.306 10.675 1.00 96.38 146 SER A O 1
ATOM 1145 N N . LYS A 1 147 ? 5.801 6.476 11.646 1.00 95.56 147 LYS A N 1
ATOM 1146 C CA . LYS A 1 147 ? 7.046 6.115 12.336 1.00 95.56 147 LYS A CA 1
ATOM 1147 C C . LYS A 1 147 ? 8.162 5.611 11.409 1.00 95.56 147 LYS A C 1
ATOM 1149 O O . LYS A 1 147 ? 9.303 5.537 11.853 1.00 95.56 147 LYS A O 1
ATOM 1154 N N . PHE A 1 148 ? 7.846 5.209 10.176 1.00 94.81 148 PHE A N 1
ATOM 1155 C CA . PHE A 1 148 ? 8.817 4.627 9.242 1.00 94.81 148 PHE A CA 1
ATOM 1156 C C . PHE A 1 148 ? 9.500 5.666 8.347 1.00 94.81 148 PHE A C 1
ATOM 1158 O O . PHE A 1 148 ? 10.616 5.433 7.887 1.00 94.81 148 PHE A O 1
ATOM 1165 N N . GLY A 1 149 ? 8.878 6.824 8.136 1.00 92.38 149 GLY A N 1
ATOM 1166 C CA . GLY A 1 149 ? 9.426 7.878 7.294 1.00 92.38 149 GLY A CA 1
ATOM 1167 C C . GLY A 1 149 ? 8.473 9.056 7.155 1.00 92.38 149 GLY A C 1
ATOM 1168 O O . GLY A 1 149 ? 7.359 9.035 7.670 1.00 92.38 149 GLY A O 1
ATOM 1169 N N . SER A 1 150 ? 8.907 10.094 6.447 1.00 93.12 150 SER A N 1
ATOM 1170 C CA . SER A 1 150 ? 8.007 11.174 6.032 1.00 93.12 150 SER A CA 1
ATOM 1171 C C . SER A 1 150 ? 7.058 10.677 4.932 1.00 93.12 150 SER A C 1
ATOM 1173 O O . SER A 1 150 ? 7.492 9.887 4.088 1.00 93.12 150 SER A O 1
ATOM 1175 N N . PRO A 1 151 ? 5.796 11.143 4.901 1.00 94.81 151 PRO A N 1
ATOM 1176 C CA . PRO A 1 151 ? 4.866 10.775 3.839 1.00 94.81 151 PRO A CA 1
ATOM 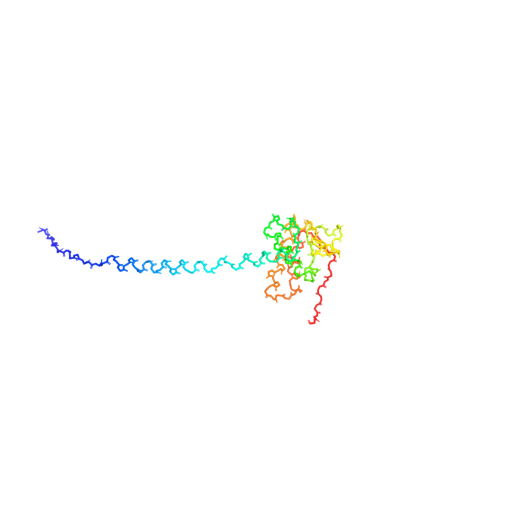1177 C C . PRO A 1 151 ? 5.308 11.352 2.490 1.00 94.81 151 PRO A C 1
ATOM 1179 O O . PRO A 1 151 ? 5.924 12.420 2.427 1.00 94.81 151 PRO A O 1
ATOM 1182 N N . THR A 1 152 ? 4.913 10.696 1.399 1.00 95.25 152 THR A N 1
ATOM 1183 C CA . THR A 1 152 ? 4.855 11.328 0.070 1.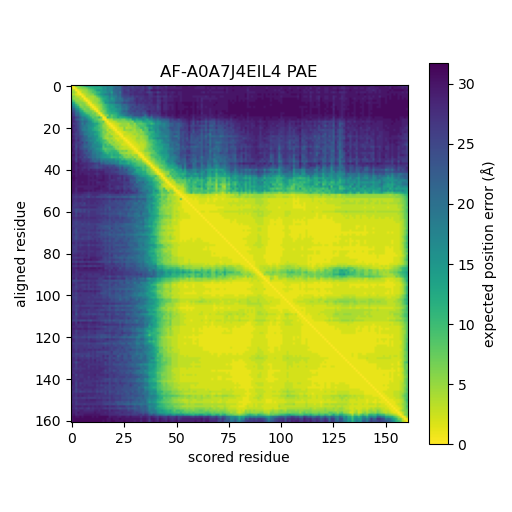00 95.25 152 THR A CA 1
ATOM 1184 C C . THR A 1 152 ? 3.930 12.551 0.075 1.00 95.25 152 THR A C 1
ATOM 1186 O O . THR A 1 152 ? 3.056 12.682 0.936 1.00 95.25 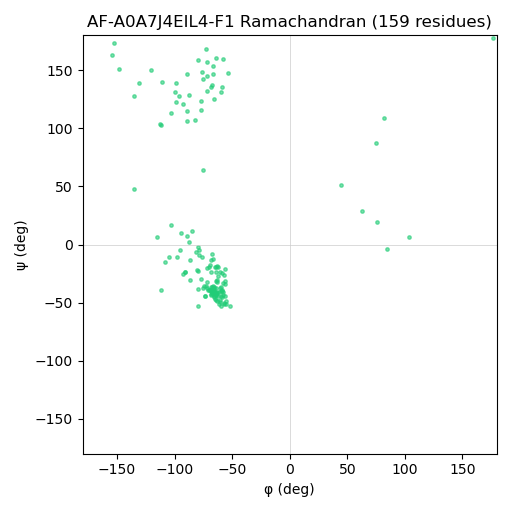152 THR A O 1
ATOM 1189 N N . ASN A 1 153 ? 4.089 13.451 -0.903 1.00 93.25 153 ASN A N 1
ATOM 1190 C CA . ASN A 1 153 ? 3.261 14.657 -1.037 1.00 93.25 153 ASN A CA 1
ATOM 1191 C C . ASN A 1 153 ? 1.858 14.339 -1.590 1.00 93.25 153 ASN A C 1
ATOM 1193 O O . ASN A 1 153 ? 1.489 14.745 -2.691 1.00 93.25 153 ASN A O 1
ATOM 1197 N N . THR A 1 154 ? 1.090 13.571 -0.823 1.00 94.19 154 THR A N 1
ATOM 1198 C CA . THR A 1 154 ? -0.238 13.093 -1.198 1.00 94.19 154 THR A CA 1
ATOM 1199 C C . THR A 1 154 ? -1.303 14.000 -0.611 1.00 94.19 154 THR A C 1
ATOM 1201 O O . THR A 1 154 ? -1.326 14.231 0.604 1.00 94.19 154 THR A O 1
ATOM 1204 N N . ALA A 1 155 ? -2.217 14.472 -1.462 1.00 93.00 155 ALA A N 1
ATOM 1205 C CA . ALA A 1 155 ? -3.331 15.316 -1.049 1.00 93.00 155 ALA A CA 1
ATOM 1206 C C . ALA A 1 155 ? -4.145 14.679 0.095 1.00 93.00 155 ALA A C 1
ATOM 1208 O O . ALA A 1 155 ? -4.257 13.454 0.211 1.00 93.00 155 ALA A O 1
ATOM 1209 N N . GLN A 1 156 ? -4.691 15.529 0.964 1.00 90.62 156 GLN A N 1
ATOM 1210 C CA . GLN A 1 156 ? -5.561 15.108 2.062 1.00 90.62 156 GLN A CA 1
ATOM 1211 C C . GLN A 1 156 ? -6.961 14.767 1.539 1.00 90.62 156 GLN A C 1
ATOM 1213 O O . GLN A 1 156 ? -7.440 15.380 0.585 1.00 90.62 156 GLN A O 1
ATOM 1218 N N . ILE A 1 157 ? -7.634 13.812 2.187 1.00 89.75 157 ILE A N 1
ATOM 1219 C CA . ILE A 1 157 ? -9.018 13.442 1.866 1.00 89.75 157 ILE A CA 1
ATOM 1220 C C . ILE A 1 157 ? -9.954 14.323 2.704 1.00 89.75 157 ILE A C 1
ATOM 1222 O O . ILE A 1 157 ? -10.072 14.144 3.914 1.00 89.75 157 ILE A O 1
ATOM 1226 N N . THR A 1 158 ? -10.608 15.293 2.072 1.00 82.31 158 THR A N 1
ATOM 1227 C CA . THR A 1 158 ? -11.620 16.155 2.704 1.00 82.31 158 THR A CA 1
ATOM 1228 C C . THR A 1 158 ? -13.017 15.680 2.272 1.00 82.31 158 THR A C 1
ATOM 1230 O O . THR A 1 158 ? -13.320 15.755 1.085 1.00 82.31 158 THR A O 1
ATOM 1233 N N . ASP A 1 159 ? -13.852 15.149 3.176 1.00 79.06 159 ASP A N 1
ATOM 1234 C CA . ASP A 1 159 ? -15.215 14.652 2.844 1.00 79.06 159 ASP A CA 1
ATOM 1235 C C . ASP A 1 159 ? -16.142 15.799 2.356 1.00 79.06 159 ASP A C 1
ATOM 1237 O O . ASP A 1 159 ? -15.871 16.959 2.662 1.00 79.06 159 ASP A O 1
ATOM 1241 N N . SER A 1 160 ? -17.275 15.619 1.655 1.00 48.78 160 SER A N 1
ATOM 1242 C CA . SER A 1 160 ? -18.092 14.452 1.260 1.00 48.78 160 SER A CA 1
ATOM 1243 C C . SER A 1 160 ? -18.761 14.740 -0.099 1.00 48.78 160 SER A C 1
ATOM 1245 O O . SER A 1 160 ? -19.132 15.889 -0.346 1.00 48.78 160 SER A O 1
ATOM 1247 N N . LEU A 1 161 ? -19.031 13.717 -0.911 1.00 41.81 161 LEU A N 1
ATOM 1248 C CA . LEU A 1 161 ? -20.271 13.636 -1.695 1.00 41.81 161 LEU A CA 1
ATOM 1249 C C . LEU A 1 161 ? -20.886 12.262 -1.447 1.00 41.81 161 LEU A C 1
ATOM 1251 O O . LEU A 1 161 ? -20.112 11.280 -1.501 1.00 41.81 161 LEU A O 1
#

Foldseek 3Di:
DDDDDDDDDDDDDDDDPVVVVVVVVVVVCVVVVVVVVPDPPPVVVLVVLCVVLVDDPLCVLDPLSVVLLSLCSVCVVLQLQAWQFQQCLVVPDQTLSCQAAPPVRDGDNRSSPGPRSSVLSVQSVVCVVVVHDSLVSRVVSCVPRNVNHHTHNHDHDDDDD

pLDDT: mean 82.43, std 18.77, range [40.97, 98.75]